Protein AF-K1THN2-F1 (afdb_monomer)

Structure (mmCIF, N/CA/C/O backbone):
data_AF-K1THN2-F1
#
_entry.id   AF-K1THN2-F1
#
loop_
_atom_site.group_PDB
_atom_site.id
_atom_site.type_symbol
_atom_site.label_atom_id
_atom_site.label_alt_id
_atom_site.label_comp_id
_atom_site.label_asym_id
_atom_site.label_entity_id
_atom_site.label_seq_id
_atom_site.pdbx_PDB_ins_code
_atom_site.Cartn_x
_atom_site.Cartn_y
_atom_site.Cartn_z
_atom_site.occupancy
_atom_site.B_iso_or_equiv
_atom_site.auth_seq_id
_atom_site.auth_comp_id
_atom_site.auth_asym_id
_atom_site.auth_atom_id
_atom_site.pdbx_PDB_model_num
ATOM 1 N N . MET A 1 1 ? -11.095 15.233 12.109 1.00 65.75 1 MET A N 1
ATOM 2 C CA . MET A 1 1 ? -10.356 14.025 11.676 1.00 65.75 1 MET A CA 1
ATOM 3 C C . MET A 1 1 ? -9.554 13.539 12.857 1.00 65.75 1 MET A C 1
ATOM 5 O O . MET A 1 1 ? -8.870 14.369 13.448 1.00 65.75 1 MET A O 1
ATOM 9 N N . GLY A 1 2 ? -9.654 12.254 13.194 1.00 80.44 2 GLY A N 1
ATOM 10 C CA . GLY A 1 2 ? -8.746 11.639 14.154 1.00 80.44 2 GLY A CA 1
ATOM 11 C C . GLY A 1 2 ? -7.341 11.499 13.571 1.00 80.44 2 GLY A C 1
ATOM 12 O O . GLY A 1 2 ? -6.938 12.233 12.663 1.00 80.44 2 GLY A O 1
ATOM 13 N N . GLN A 1 3 ? -6.576 10.545 14.087 1.00 91.12 3 GLN A N 1
ATOM 14 C CA . GLN A 1 3 ? -5.215 10.299 13.614 1.00 91.12 3 GLN A CA 1
ATOM 15 C C . GLN A 1 3 ? -5.229 9.460 12.328 1.00 91.12 3 GLN A C 1
ATOM 17 O O . GLN A 1 3 ? -6.149 8.686 12.073 1.00 91.12 3 GLN A O 1
ATOM 22 N N . VAL A 1 4 ? -4.200 9.608 11.497 1.00 94.62 4 VAL A N 1
ATOM 23 C CA . VAL A 1 4 ? -3.994 8.743 10.330 1.00 94.62 4 VAL A CA 1
ATOM 24 C C . VAL A 1 4 ? -2.631 8.093 10.475 1.00 94.62 4 VAL A C 1
ATOM 26 O O . VAL A 1 4 ? -1.604 8.773 10.458 1.00 94.62 4 VAL A O 1
ATOM 29 N N . TYR A 1 5 ? -2.634 6.777 10.635 1.00 97.62 5 TYR A N 1
ATOM 30 C CA . TYR A 1 5 ? -1.438 5.954 10.607 1.00 97.62 5 TYR A CA 1
ATOM 31 C C . TYR A 1 5 ? -1.219 5.418 9.199 1.00 97.62 5 TYR A C 1
ATOM 33 O O . TYR A 1 5 ? -2.165 5.084 8.488 1.00 97.62 5 TYR A O 1
ATOM 41 N N . PHE A 1 6 ? 0.046 5.293 8.823 1.00 97.62 6 PHE A N 1
ATOM 42 C CA . PHE A 1 6 ? 0.457 4.668 7.577 1.00 97.62 6 PHE A CA 1
ATOM 43 C C . PHE A 1 6 ? 1.313 3.462 7.911 1.00 97.62 6 PHE A C 1
ATOM 45 O O . PHE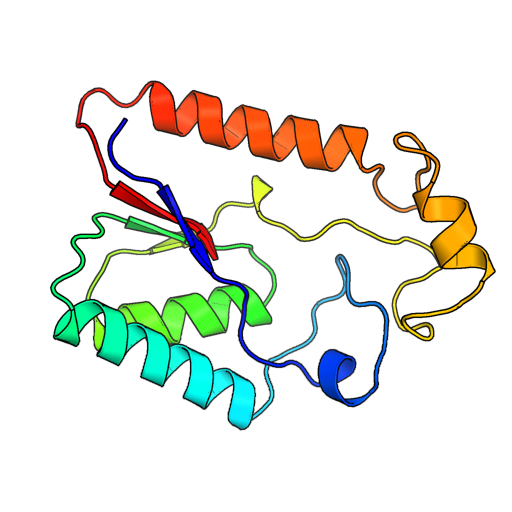 A 1 6 ? 2.208 3.540 8.757 1.00 97.62 6 PHE A O 1
ATOM 52 N N . THR A 1 7 ? 1.073 2.364 7.214 1.00 98.31 7 THR A N 1
ATOM 53 C CA . THR A 1 7 ? 2.008 1.250 7.169 1.00 98.31 7 THR A CA 1
ATOM 54 C C . THR A 1 7 ? 2.244 0.862 5.727 1.00 98.31 7 THR A C 1
ATOM 56 O O . THR A 1 7 ? 1.395 1.049 4.865 1.00 98.31 7 THR A O 1
ATOM 59 N N . ARG A 1 8 ? 3.418 0.302 5.464 1.00 97.81 8 ARG A N 1
ATOM 60 C CA . ARG A 1 8 ? 3.671 -0.364 4.196 1.00 97.81 8 ARG A CA 1
ATOM 61 C C . ARG A 1 8 ? 3.202 -1.812 4.305 1.00 97.81 8 ARG A C 1
ATOM 63 O O . ARG A 1 8 ? 3.265 -2.406 5.383 1.00 97.81 8 ARG A O 1
ATOM 70 N N . HIS A 1 9 ? 2.802 -2.387 3.177 1.00 98.44 9 HIS A N 1
ATOM 71 C CA . HIS A 1 9 ? 2.677 -3.833 3.037 1.00 98.44 9 HIS A CA 1
ATOM 72 C C . HIS A 1 9 ? 3.963 -4.565 3.488 1.00 98.44 9 HIS A C 1
ATOM 74 O O . HIS A 1 9 ? 5.070 -4.021 3.397 1.00 98.44 9 HIS A O 1
ATOM 80 N N . GLY A 1 10 ? 3.831 -5.819 3.927 1.00 98.50 10 GLY A N 1
ATOM 81 C CA . GLY A 1 10 ? 4.977 -6.678 4.245 1.00 98.50 10 GLY A CA 1
ATOM 82 C C . GLY A 1 10 ? 5.884 -6.950 3.034 1.00 98.50 10 GLY A C 1
ATOM 83 O O . GLY A 1 10 ? 5.558 -6.614 1.894 1.00 98.50 10 GLY A O 1
ATOM 84 N N . GLN A 1 11 ? 7.038 -7.578 3.251 1.00 98.62 11 GLN A N 1
ATOM 85 C CA . GLN A 1 11 ? 7.968 -7.921 2.170 1.00 98.62 11 GLN A CA 1
ATOM 86 C C . GLN A 1 11 ? 7.305 -8.761 1.059 1.00 98.62 11 GLN A C 1
ATOM 88 O O . GLN A 1 11 ? 6.629 -9.749 1.336 1.00 98.62 11 GLN A O 1
ATOM 93 N N . THR A 1 12 ? 7.564 -8.410 -0.203 1.00 98.50 12 THR A N 1
ATOM 94 C CA . THR A 1 12 ? 7.153 -9.181 -1.392 1.00 98.50 12 THR A CA 1
ATOM 95 C C . THR A 1 12 ? 8.325 -9.880 -2.076 1.00 98.50 12 THR A C 1
ATOM 97 O O . THR A 1 12 ? 9.486 -9.521 -1.860 1.00 98.50 12 THR A O 1
ATOM 100 N N . PHE A 1 13 ? 8.032 -10.825 -2.974 1.00 98.12 13 PHE A N 1
ATOM 101 C CA . PHE A 1 13 ? 9.053 -11.477 -3.810 1.00 98.12 13 PHE A CA 1
ATOM 102 C C . PHE A 1 13 ? 9.891 -10.463 -4.606 1.00 98.12 13 PHE A C 1
ATOM 104 O O . PHE A 1 13 ? 11.116 -10.519 -4.602 1.00 98.12 13 PHE A O 1
ATOM 111 N N . TRP A 1 14 ? 9.259 -9.438 -5.183 1.00 97.81 14 TRP A N 1
ATOM 112 C CA . TRP A 1 14 ? 9.979 -8.382 -5.906 1.00 97.81 14 TRP A CA 1
ATOM 113 C C . TRP A 1 14 ? 10.765 -7.426 -5.007 1.00 97.81 14 TRP A C 1
ATOM 115 O O . TRP A 1 14 ? 11.678 -6.755 -5.486 1.00 97.81 14 TRP A O 1
ATOM 125 N N . ASN A 1 15 ? 10.467 -7.356 -3.704 1.00 96.75 15 ASN A N 1
ATOM 126 C CA . ASN A 1 15 ? 11.371 -6.685 -2.770 1.00 96.75 15 ASN A CA 1
ATOM 127 C C . ASN A 1 15 ? 12.661 -7.490 -2.587 1.00 96.75 15 ASN A C 1
ATOM 129 O O . ASN A 1 15 ? 13.730 -6.892 -2.602 1.00 96.75 15 ASN A O 1
ATOM 133 N N . VAL A 1 16 ? 12.566 -8.819 -2.473 1.00 97.56 16 VAL A N 1
ATOM 134 C CA . VAL A 1 16 ? 13.738 -9.709 -2.376 1.00 97.56 16 VAL A CA 1
ATOM 135 C C . VAL A 1 16 ? 14.586 -9.641 -3.647 1.00 97.56 16 VAL A C 1
ATOM 137 O O . VAL A 1 16 ? 15.807 -9.559 -3.576 1.00 97.56 16 VAL A O 1
ATOM 140 N N . GLU A 1 17 ? 13.940 -9.600 -4.810 1.00 97.69 17 GLU A N 1
ATOM 141 C CA . GLU A 1 17 ? 14.612 -9.525 -6.114 1.00 97.69 17 GLU A CA 1
ATOM 142 C C . GLU A 1 17 ? 15.114 -8.115 -6.480 1.00 97.69 17 GLU A C 1
ATOM 144 O O . GLU A 1 17 ? 15.662 -7.928 -7.564 1.00 97.69 17 GLU A O 1
ATOM 149 N N . ASN A 1 18 ? 14.929 -7.111 -5.612 1.00 96.94 18 ASN A N 1
ATOM 150 C CA . ASN A 1 18 ? 15.258 -5.706 -5.885 1.00 96.94 18 ASN A CA 1
ATOM 151 C C . ASN A 1 18 ? 14.666 -5.179 -7.202 1.00 96.94 18 ASN A C 1
ATOM 153 O O . ASN A 1 18 ? 15.312 -4.439 -7.948 1.00 96.94 18 ASN A O 1
ATOM 157 N N . LYS A 1 19 ? 13.403 -5.522 -7.463 1.00 97.94 19 LYS A N 1
ATOM 158 C CA . LYS A 1 19 ? 12.643 -5.050 -8.621 1.00 97.94 19 LYS A CA 1
ATOM 159 C C . LYS A 1 19 ? 11.738 -3.872 -8.269 1.00 97.94 19 LYS A C 1
ATOM 161 O O . LYS A 1 19 ? 11.325 -3.676 -7.113 1.00 97.94 19 LYS A O 1
ATOM 166 N N . ILE A 1 20 ? 11.432 -3.075 -9.283 1.00 97.44 20 ILE A N 1
ATOM 167 C CA . ILE A 1 20 ? 10.369 -2.075 -9.245 1.00 97.44 20 ILE A CA 1
ATOM 168 C C . ILE A 1 20 ? 9.036 -2.815 -9.183 1.00 97.44 20 ILE A C 1
ATOM 170 O O . ILE A 1 20 ? 8.778 -3.713 -9.979 1.00 97.44 20 ILE A O 1
ATOM 174 N N . CYS A 1 21 ? 8.213 -2.443 -8.207 1.00 96.75 21 CYS A N 1
ATOM 175 C CA . CYS A 1 21 ? 6.902 -3.028 -7.962 1.00 96.75 21 CYS A CA 1
ATOM 176 C C . CYS A 1 21 ? 5.915 -1.883 -7.776 1.00 96.75 21 CYS A C 1
ATOM 178 O O . CYS A 1 21 ? 5.876 -1.295 -6.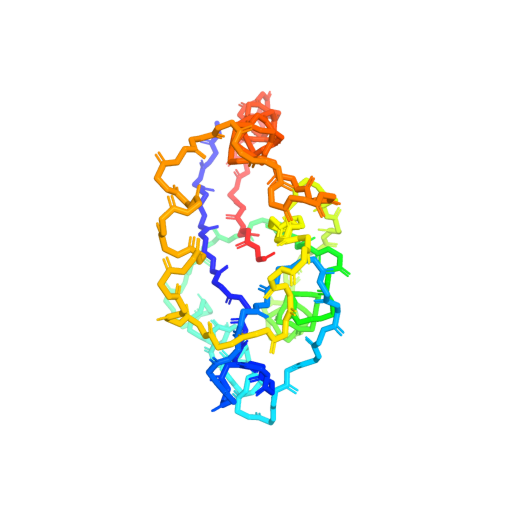694 1.00 96.75 21 CYS A O 1
ATOM 180 N N . GLY A 1 22 ? 5.205 -1.536 -8.847 1.00 97.19 22 GLY A N 1
ATOM 181 C CA . GLY A 1 22 ? 4.176 -0.510 -8.842 1.00 97.19 22 GLY A CA 1
ATOM 182 C C . GLY A 1 22 ? 2.789 -1.134 -8.807 1.00 97.19 22 GLY A C 1
ATOM 183 O O . GLY A 1 22 ? 2.416 -1.810 -7.845 1.00 97.19 22 GLY A O 1
ATOM 184 N N . ALA A 1 23 ? 2.027 -0.967 -9.880 1.00 97.19 23 ALA A N 1
ATOM 185 C CA . ALA A 1 23 ? 0.665 -1.477 -10.001 1.00 97.19 23 ALA A CA 1
ATOM 186 C C . ALA A 1 23 ? 0.591 -2.988 -10.282 1.00 97.19 23 ALA A C 1
ATOM 188 O O . ALA A 1 23 ? -0.511 -3.545 -10.253 1.0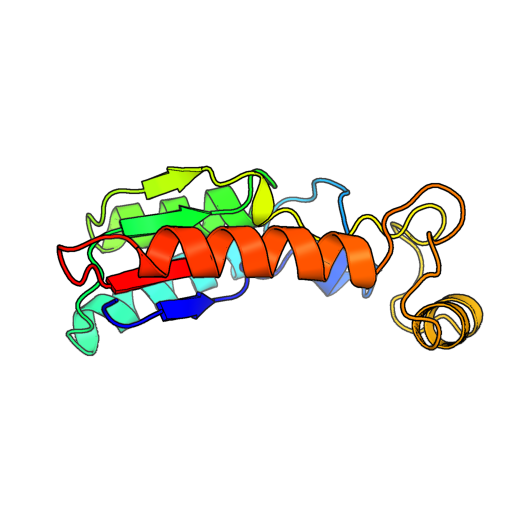0 97.19 23 ALA A O 1
ATOM 189 N N . THR A 1 24 ? 1.727 -3.647 -10.541 1.00 97.31 24 THR A N 1
ATOM 190 C CA . THR A 1 24 ? 1.780 -5.103 -10.709 1.00 97.31 24 THR A CA 1
ATOM 191 C C . THR A 1 24 ? 1.424 -5.810 -9.405 1.00 97.31 24 THR A C 1
ATOM 193 O O . THR A 1 24 ? 1.907 -5.448 -8.325 1.00 97.31 24 THR A O 1
ATOM 196 N N . ASP A 1 25 ? 0.579 -6.834 -9.504 1.00 97.56 25 ASP A N 1
ATOM 197 C CA . ASP A 1 25 ? 0.151 -7.596 -8.342 1.00 97.56 25 ASP A CA 1
ATOM 198 C C . ASP A 1 25 ? 1.130 -8.734 -8.032 1.00 97.56 25 ASP A C 1
ATOM 200 O O . ASP A 1 25 ? 1.287 -9.677 -8.804 1.00 97.56 25 ASP A O 1
ATOM 204 N N . ILE A 1 26 ? 1.820 -8.605 -6.899 1.00 97.50 26 ILE A N 1
ATOM 205 C CA . ILE A 1 26 ? 2.843 -9.535 -6.417 1.00 97.50 26 ILE A CA 1
ATOM 206 C C . ILE A 1 26 ? 2.577 -9.787 -4.941 1.00 97.50 26 ILE A C 1
ATOM 208 O O . ILE A 1 26 ? 2.490 -8.837 -4.159 1.00 97.50 26 ILE A O 1
ATOM 212 N N . GLY A 1 27 ? 2.496 -11.065 -4.576 1.00 97.81 27 GLY A N 1
ATOM 213 C CA . GLY A 1 27 ? 2.215 -11.497 -3.214 1.00 97.81 27 GLY A CA 1
ATOM 214 C C . GLY A 1 27 ? 3.353 -11.240 -2.223 1.00 97.81 27 GLY A C 1
ATOM 215 O O . GLY A 1 27 ? 4.499 -10.936 -2.585 1.00 97.81 27 GLY A O 1
ATOM 216 N N . LEU A 1 28 ? 3.012 -11.387 -0.944 1.00 98.69 28 LEU A N 1
ATOM 217 C CA . LEU A 1 28 ? 3.964 -11.358 0.161 1.00 98.69 28 LEU A CA 1
ATOM 218 C C . LEU A 1 28 ? 4.848 -12.611 0.167 1.00 98.69 28 LEU A C 1
ATOM 220 O O . LEU A 1 28 ? 4.455 -13.679 -0.298 1.00 98.69 28 LEU A O 1
ATOM 224 N N . THR A 1 29 ? 6.041 -12.485 0.740 1.00 98.75 29 THR A N 1
ATOM 225 C CA . THR A 1 29 ? 6.829 -13.642 1.174 1.00 98.75 29 THR A CA 1
ATOM 226 C C . THR A 1 29 ? 6.294 -14.169 2.508 1.00 98.75 29 THR A C 1
ATOM 228 O O . THR A 1 29 ? 5.518 -13.500 3.194 1.00 98.75 29 THR A O 1
ATOM 231 N N . GLU A 1 30 ? 6.769 -15.337 2.949 1.00 98.56 30 GLU A N 1
ATOM 232 C CA . GLU A 1 30 ? 6.500 -15.817 4.314 1.00 98.56 30 GLU A CA 1
ATOM 233 C C . GLU A 1 30 ? 6.928 -14.796 5.379 1.00 98.56 30 GLU A C 1
ATOM 235 O O . GLU A 1 30 ? 6.234 -14.606 6.378 1.00 98.56 30 GLU A O 1
ATOM 240 N N . LEU A 1 31 ? 8.052 -14.103 5.153 1.00 98.75 31 LEU A N 1
ATOM 241 C CA . LEU A 1 31 ? 8.495 -13.018 6.025 1.00 98.75 31 LEU A CA 1
ATOM 242 C C . LEU A 1 31 ? 7.509 -11.845 5.992 1.00 98.75 31 LEU A C 1
ATOM 244 O O . LEU A 1 31 ? 7.188 -11.303 7.044 1.00 98.75 31 LEU A O 1
ATOM 248 N N . GLY A 1 32 ? 6.995 -11.477 4.816 1.00 98.81 32 GLY A N 1
ATOM 249 C CA . GLY A 1 32 ? 5.993 -10.420 4.682 1.00 98.81 32 GLY A CA 1
ATOM 250 C C . GLY A 1 32 ? 4.701 -10.710 5.444 1.00 98.81 32 GLY A C 1
ATOM 251 O O . GLY A 1 32 ? 4.162 -9.814 6.092 1.00 98.81 32 GLY A O 1
ATOM 252 N N . HIS A 1 33 ? 4.235 -11.961 5.437 1.00 98.75 33 HIS A N 1
ATOM 253 C CA . HIS A 1 33 ? 3.085 -12.364 6.248 1.00 98.75 33 HIS A CA 1
ATOM 254 C C . HIS A 1 33 ? 3.371 -12.249 7.754 1.00 98.75 33 HIS A C 1
ATOM 256 O O . HIS A 1 33 ? 2.569 -11.658 8.474 1.00 98.75 33 HIS A O 1
ATOM 262 N N . LYS A 1 34 ? 4.537 -12.716 8.223 1.00 98.75 34 LYS A N 1
ATOM 263 C CA . LYS A 1 34 ? 4.939 -12.589 9.638 1.00 98.75 34 LYS A CA 1
ATOM 264 C C . LYS A 1 34 ? 5.047 -11.130 10.084 1.00 98.75 34 LYS A C 1
ATOM 266 O O . LYS A 1 34 ? 4.549 -10.783 11.147 1.00 98.75 34 LYS A O 1
ATOM 271 N N . GLN A 1 35 ? 5.616 -10.261 9.248 1.00 98.81 35 GLN A N 1
ATOM 272 C CA . GLN A 1 35 ? 5.701 -8.820 9.518 1.00 98.81 35 GLN A CA 1
ATOM 273 C C . GLN A 1 35 ? 4.318 -8.187 9.729 1.00 98.81 35 GLN A C 1
ATOM 275 O O . GLN A 1 35 ? 4.150 -7.336 10.602 1.00 98.81 35 GLN A O 1
ATOM 280 N N . ALA A 1 36 ? 3.320 -8.602 8.946 1.00 98.75 36 ALA A N 1
ATOM 281 C CA . ALA A 1 36 ? 1.955 -8.107 9.087 1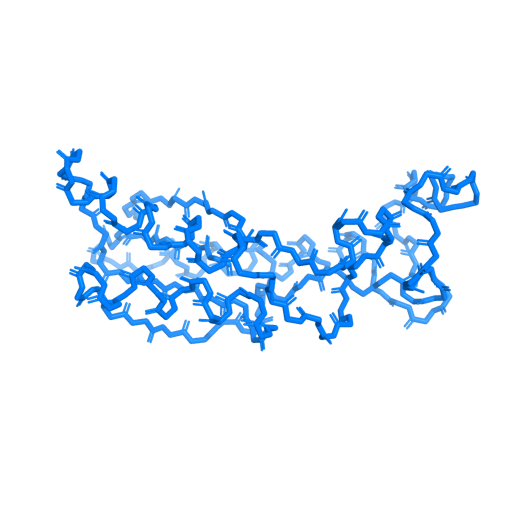.00 98.75 36 ALA A CA 1
ATOM 282 C C . ALA A 1 36 ? 1.299 -8.570 10.401 1.00 98.75 36 ALA A C 1
ATOM 284 O O . ALA A 1 36 ? 0.641 -7.779 11.079 1.00 98.75 36 ALA A O 1
ATOM 285 N N . GLU A 1 37 ? 1.512 -9.830 10.791 1.00 98.75 37 GLU A N 1
ATOM 286 C CA . GLU A 1 37 ? 1.044 -10.365 12.077 1.00 98.75 37 GLU A CA 1
ATOM 287 C C . GLU A 1 37 ? 1.708 -9.648 13.266 1.00 98.75 37 GLU A C 1
ATOM 289 O O . GLU A 1 37 ? 1.022 -9.217 14.196 1.00 98.75 37 GLU A O 1
ATOM 294 N N . GLU A 1 38 ? 3.030 -9.452 13.215 1.00 98.75 38 GLU A N 1
ATOM 295 C CA . GLU A 1 38 ? 3.807 -8.726 14.229 1.00 98.75 38 GLU A CA 1
ATOM 296 C C . GLU A 1 38 ? 3.334 -7.276 14.390 1.00 98.75 38 GLU A C 1
ATOM 298 O O . GLU A 1 38 ? 3.232 -6.773 15.512 1.00 98.75 38 GLU A O 1
ATOM 303 N N . LEU A 1 39 ? 2.988 -6.603 13.287 1.00 98.75 39 LEU A N 1
ATOM 304 C CA . LEU A 1 39 ? 2.420 -5.258 13.338 1.00 98.75 39 LEU A CA 1
ATOM 305 C C . LEU A 1 39 ? 1.063 -5.247 14.055 1.00 98.75 39 LEU A C 1
ATOM 307 O O . LEU A 1 39 ? 0.839 -4.394 14.914 1.00 98.75 39 LEU A O 1
ATOM 311 N N . GLY A 1 40 ? 0.185 -6.212 13.765 1.00 98.62 40 GLY A N 1
ATOM 312 C CA . GLY A 1 40 ? -1.081 -6.368 14.486 1.00 98.62 40 GLY A CA 1
ATOM 313 C C . GLY A 1 40 ? -0.877 -6.563 15.993 1.00 98.62 40 GLY A C 1
ATOM 314 O O . GLY A 1 40 ? -1.535 -5.912 16.805 1.00 98.62 40 GLY A O 1
ATOM 315 N N . GLN A 1 41 ? 0.093 -7.396 16.382 1.00 98.69 41 GLN A N 1
ATOM 316 C CA . GLN A 1 41 ? 0.440 -7.612 17.792 1.00 98.69 41 GLN A CA 1
ATOM 317 C C . GLN A 1 41 ? 0.983 -6.338 18.447 1.00 98.69 41 GLN A C 1
ATOM 319 O O . GLN A 1 41 ? 0.626 -6.021 19.584 1.00 98.69 41 GLN A O 1
ATOM 324 N N . LYS A 1 42 ? 1.826 -5.587 17.730 1.00 98.56 42 LYS A N 1
ATOM 325 C CA . LYS A 1 42 ? 2.387 -4.321 18.206 1.00 98.56 42 LYS A CA 1
ATOM 326 C C . LYS A 1 42 ? 1.299 -3.275 18.446 1.00 98.56 42 LYS A C 1
ATOM 328 O O . LYS A 1 42 ? 1.311 -2.650 19.503 1.00 98.56 42 LYS A O 1
ATOM 333 N N . ILE A 1 43 ? 0.339 -3.141 17.526 1.00 98.44 43 ILE A N 1
ATOM 334 C CA . ILE A 1 43 ? -0.817 -2.237 17.662 1.00 98.44 43 ILE A CA 1
ATOM 335 C C . ILE A 1 43 ? -1.561 -2.503 18.977 1.00 98.44 43 ILE A C 1
ATOM 337 O O . ILE A 1 43 ? -1.813 -1.569 19.740 1.00 98.44 43 ILE A O 1
ATOM 341 N N . LEU A 1 44 ? -1.851 -3.773 19.286 1.00 98.12 44 LEU A N 1
ATOM 342 C CA . LEU A 1 44 ? -2.512 -4.147 20.540 1.00 98.12 44 LEU A CA 1
ATOM 343 C C . LEU A 1 44 ? -1.642 -3.870 21.766 1.00 98.12 44 LEU A C 1
ATOM 345 O O . LEU A 1 44 ? -2.121 -3.302 22.747 1.00 98.12 44 LEU A O 1
ATOM 349 N N . LYS A 1 45 ? -0.365 -4.263 21.712 1.00 98.44 45 LYS A N 1
ATOM 350 C CA . LYS A 1 45 ? 0.582 -4.115 22.823 1.00 98.44 45 LYS A CA 1
ATOM 351 C C . LYS A 1 45 ? 0.787 -2.652 23.216 1.00 98.44 45 LYS A C 1
ATOM 353 O O . LYS A 1 45 ? 0.893 -2.352 24.401 1.00 98.44 45 LYS A O 1
ATOM 358 N N . GLU A 1 46 ? 0.857 -1.760 22.235 1.00 97.94 46 GLU A N 1
ATOM 359 C CA . GLU A 1 46 ? 1.029 -0.320 22.449 1.00 97.94 46 GLU A CA 1
ATOM 360 C C . GLU A 1 46 ? -0.298 0.398 22.741 1.00 97.94 46 GLU A C 1
ATOM 362 O O . GLU A 1 46 ? -0.303 1.586 23.052 1.00 97.94 46 GLU A O 1
ATOM 367 N N . GLY A 1 47 ? -1.430 -0.313 22.681 1.00 96.88 47 GLY A N 1
ATOM 368 C CA . GLY A 1 47 ? -2.747 0.250 22.961 1.00 96.88 47 GLY A CA 1
ATOM 369 C C . GLY A 1 47 ? -3.212 1.273 21.923 1.00 96.88 47 GLY A C 1
ATOM 370 O O . GLY A 1 47 ? -4.072 2.099 22.241 1.00 96.88 47 GLY A O 1
ATOM 371 N N . ILE A 1 48 ? -2.669 1.222 20.701 1.00 96.38 48 ILE A N 1
ATOM 372 C CA . ILE A 1 48 ? -3.017 2.142 19.614 1.00 96.38 48 ILE A CA 1
ATOM 373 C C . ILE A 1 48 ? -4.484 1.918 19.235 1.00 96.38 48 ILE A C 1
ATOM 375 O O . ILE A 1 48 ? -4.907 0.797 18.949 1.00 96.38 48 ILE A O 1
ATOM 379 N N . LYS A 1 49 ? -5.274 2.993 19.248 1.00 95.25 49 LYS A N 1
ATOM 380 C CA . LYS A 1 49 ? -6.700 2.960 18.909 1.00 95.25 49 LYS A CA 1
ATOM 381 C C . LYS A 1 49 ? -6.878 3.312 17.440 1.00 95.25 49 LYS A C 1
ATOM 383 O O . LYS A 1 49 ? -6.592 4.434 17.044 1.00 95.25 49 LYS A O 1
ATOM 388 N N . ILE A 1 50 ? -7.317 2.337 16.650 1.00 97.12 50 ILE A N 1
ATOM 389 C CA . ILE A 1 50 ? -7.638 2.485 15.229 1.00 97.12 50 ILE A CA 1
ATOM 390 C C . ILE A 1 50 ? -9.075 2.010 15.044 1.00 97.12 50 ILE A C 1
ATOM 392 O O . ILE A 1 50 ? -9.427 0.923 15.504 1.00 97.12 50 ILE A O 1
ATOM 396 N N . ASP A 1 51 ? -9.879 2.822 14.368 1.00 97.06 51 ASP A N 1
ATOM 397 C CA . ASP A 1 51 ? -11.296 2.552 14.137 1.00 97.06 51 ASP A CA 1
ATOM 398 C C . ASP A 1 51 ? -11.525 1.765 12.844 1.00 97.06 51 ASP A C 1
ATOM 400 O O . ASP A 1 51 ? -12.433 0.941 12.782 1.00 97.06 51 ASP A O 1
ATOM 404 N N . GLU A 1 52 ? -10.712 2.000 11.808 1.00 97.44 52 GLU A N 1
ATOM 405 C CA . GLU A 1 52 ? -10.862 1.358 10.497 1.00 97.44 52 GLU A CA 1
ATOM 406 C C . GLU A 1 52 ? -9.508 1.212 9.783 1.00 97.44 52 GLU A C 1
ATOM 408 O O . GLU A 1 52 ? -8.676 2.125 9.787 1.00 97.44 52 GLU A O 1
ATOM 413 N N . ILE A 1 53 ? -9.297 0.060 9.143 1.00 98.75 53 ILE A N 1
ATOM 414 C CA . ILE A 1 53 ? -8.166 -0.183 8.240 1.00 98.75 53 ILE A CA 1
ATOM 415 C C . ILE A 1 53 ? -8.637 0.028 6.803 1.00 98.75 53 ILE A C 1
ATOM 417 O O . ILE A 1 53 ? -9.554 -0.644 6.333 1.00 98.75 53 ILE A O 1
ATOM 421 N N . LEU A 1 54 ? -7.973 0.924 6.087 1.00 98.62 54 LEU A N 1
ATOM 422 C CA . LEU A 1 54 ? -8.168 1.134 4.659 1.00 98.62 54 LEU A CA 1
ATOM 423 C C . LEU A 1 54 ? -6.973 0.550 3.919 1.00 98.62 54 LEU A C 1
ATOM 425 O O . LEU A 1 54 ? -5.836 0.860 4.264 1.00 98.62 54 LEU A O 1
ATOM 429 N N . TYR A 1 55 ? -7.221 -0.298 2.926 1.00 98.88 55 TYR A N 1
ATOM 430 C CA . TYR A 1 55 ? -6.146 -1.014 2.241 1.00 98.88 55 TYR A CA 1
ATOM 431 C C . TYR A 1 55 ? -6.235 -0.915 0.723 1.00 98.88 55 TYR A C 1
ATOM 433 O O . TYR A 1 55 ? -7.319 -0.915 0.139 1.00 98.88 55 TYR A O 1
ATOM 441 N N . SER A 1 56 ? -5.071 -0.856 0.086 1.00 98.69 56 SER A N 1
ATOM 442 C CA . SER A 1 56 ? -4.928 -0.969 -1.364 1.00 98.69 56 SER A CA 1
ATOM 443 C C . SER A 1 56 ? -5.437 -2.320 -1.894 1.00 98.69 56 SER A C 1
ATOM 445 O O . SER A 1 56 ? -5.174 -3.349 -1.271 1.00 98.69 56 SER A O 1
ATOM 447 N N . PRO A 1 57 ? -6.076 -2.366 -3.080 1.00 98.31 57 PRO A N 1
ATOM 448 C CA . PRO A 1 57 ? -6.576 -3.611 -3.682 1.00 98.31 57 PRO A CA 1
ATOM 449 C C . PRO A 1 57 ? -5.471 -4.586 -4.122 1.00 98.31 57 PRO A C 1
ATOM 451 O O . PRO A 1 57 ? -5.764 -5.691 -4.570 1.00 98.31 57 PRO A O 1
ATOM 454 N N . LEU A 1 58 ? -4.194 -4.191 -4.064 1.00 98.56 58 LEU A N 1
ATOM 455 C CA . LEU A 1 58 ? -3.081 -5.075 -4.416 1.00 98.56 58 LEU A CA 1
ATOM 456 C C . LEU A 1 58 ? -2.915 -6.153 -3.341 1.00 98.56 58 LEU A C 1
ATOM 458 O O . LEU A 1 58 ? -2.888 -5.834 -2.150 1.00 98.56 58 LEU A O 1
ATOM 462 N N . SER A 1 59 ? -2.739 -7.411 -3.756 1.00 98.31 59 SER A N 1
ATOM 463 C CA . SER A 1 59 ? -2.741 -8.590 -2.875 1.00 98.31 59 SER A CA 1
ATOM 464 C C . SER A 1 59 ? -1.826 -8.425 -1.663 1.00 98.31 59 SER A C 1
ATOM 466 O O . SER A 1 59 ? -2.230 -8.699 -0.540 1.00 98.31 59 SER A O 1
ATOM 468 N N . ARG A 1 60 ? -0.626 -7.867 -1.853 1.00 98.69 60 ARG A N 1
ATOM 469 C CA . ARG A 1 60 ? 0.324 -7.576 -0.769 1.00 98.69 60 ARG A CA 1
ATOM 470 C C . ARG A 1 60 ? -0.225 -6.674 0.338 1.00 98.69 60 ARG A C 1
ATOM 472 O O . ARG A 1 60 ? 0.055 -6.917 1.511 1.00 98.69 60 ARG A O 1
ATOM 479 N N . ALA A 1 61 ? -0.974 -5.634 -0.014 1.00 98.75 61 ALA A N 1
ATOM 480 C CA . ALA A 1 61 ? -1.564 -4.714 0.952 1.00 98.75 61 ALA A CA 1
ATOM 481 C C . ALA A 1 61 ? -2.818 -5.330 1.578 1.00 98.75 61 ALA A C 1
ATOM 483 O O . ALA A 1 61 ? -2.951 -5.317 2.800 1.00 98.75 61 ALA A O 1
ATOM 484 N N . ALA A 1 62 ? -3.664 -5.971 0.767 1.00 98.69 62 ALA A N 1
ATOM 485 C CA . ALA A 1 62 ? -4.840 -6.696 1.237 1.00 98.69 62 ALA A CA 1
ATOM 486 C C . ALA A 1 62 ? -4.480 -7.815 2.235 1.00 98.69 62 ALA A C 1
ATOM 488 O O . ALA A 1 62 ? -5.087 -7.913 3.300 1.00 98.69 62 ALA A O 1
ATOM 489 N N . ASP A 1 63 ? -3.452 -8.618 1.953 1.00 98.75 63 ASP A N 1
ATOM 490 C CA . ASP A 1 63 ? -2.973 -9.672 2.853 1.00 98.75 63 ASP A CA 1
ATOM 491 C C . ASP A 1 63 ? -2.333 -9.100 4.120 1.00 98.75 63 ASP A C 1
ATOM 493 O O . ASP A 1 63 ? -2.532 -9.643 5.209 1.00 98.75 63 ASP A O 1
ATOM 497 N N . THR A 1 64 ? -1.603 -7.985 4.001 1.00 98.88 64 THR A N 1
ATOM 498 C CA . THR A 1 64 ? -1.058 -7.277 5.168 1.00 98.88 64 THR A CA 1
ATOM 499 C C . THR A 1 64 ? -2.193 -6.806 6.077 1.00 98.88 64 THR A C 1
ATOM 501 O O . THR A 1 64 ? -2.209 -7.128 7.265 1.00 98.88 64 THR A O 1
ATOM 504 N N . ALA A 1 65 ? -3.185 -6.109 5.516 1.00 98.81 65 ALA A N 1
ATOM 505 C CA . ALA A 1 65 ? -4.357 -5.641 6.244 1.00 98.81 65 ALA A CA 1
ATOM 506 C C . ALA A 1 65 ? -5.120 -6.806 6.879 1.00 98.81 65 ALA A C 1
ATOM 508 O O . ALA A 1 65 ? -5.442 -6.751 8.062 1.00 98.81 65 ALA A O 1
ATOM 509 N N . LYS A 1 66 ? -5.327 -7.902 6.140 1.00 98.81 66 LYS A N 1
ATOM 510 C CA . LYS A 1 66 ? -6.016 -9.104 6.624 1.00 98.81 66 LYS A CA 1
ATOM 511 C C . LYS A 1 66 ? -5.333 -9.724 7.837 1.00 98.81 66 LYS A C 1
ATOM 513 O O . LYS A 1 66 ? -6.024 -10.143 8.763 1.00 98.81 66 LYS A O 1
ATOM 518 N N . HIS A 1 67 ? -4.006 -9.804 7.846 1.00 98.81 67 HIS A N 1
ATOM 519 C CA . HIS A 1 67 ? -3.260 -10.310 9.000 1.00 98.81 67 HIS A CA 1
ATOM 520 C C . HIS A 1 67 ? -3.364 -9.378 10.202 1.00 98.81 67 HIS A C 1
ATOM 522 O O . HIS A 1 67 ? -3.661 -9.846 11.301 1.00 98.81 67 HIS A O 1
ATOM 528 N N . ILE A 1 68 ? -3.239 -8.065 9.988 1.00 98.81 68 ILE A N 1
ATOM 529 C CA . ILE A 1 68 ? -3.443 -7.067 11.046 1.00 98.81 68 ILE A CA 1
ATOM 530 C C . ILE A 1 68 ? -4.860 -7.190 11.620 1.00 98.81 68 ILE A C 1
ATOM 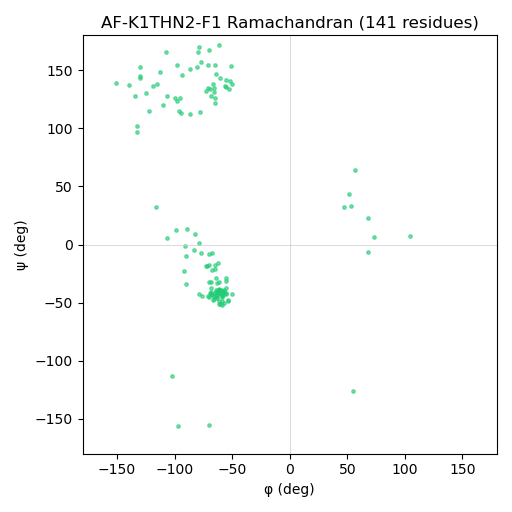532 O O . ILE A 1 68 ? -5.010 -7.357 12.827 1.00 98.81 68 ILE A O 1
ATOM 536 N N . GLY A 1 69 ? -5.892 -7.172 10.774 1.00 98.50 69 GLY A N 1
ATOM 537 C CA . GLY A 1 69 ? -7.296 -7.249 11.179 1.00 98.50 69 GLY A CA 1
ATOM 538 C C . GLY A 1 69 ? -7.665 -8.563 11.867 1.00 98.50 69 GLY A C 1
ATOM 539 O O . GLY A 1 69 ? -8.462 -8.555 12.799 1.00 98.50 69 GLY A O 1
ATOM 540 N N . LYS A 1 70 ? -7.050 -9.692 11.489 1.00 98.50 70 LYS A N 1
ATOM 541 C CA . LYS A 1 70 ? -7.210 -10.964 12.218 1.00 98.50 70 LYS A CA 1
ATOM 542 C C . LYS A 1 70 ? -6.695 -10.884 13.653 1.00 98.50 70 LYS A C 1
ATOM 544 O O . LYS A 1 70 ? -7.304 -11.475 14.537 1.00 98.50 70 LYS A O 1
ATOM 549 N N . VAL A 1 71 ? -5.573 -10.197 13.873 1.00 98.38 71 VAL A N 1
ATOM 550 C CA . VAL A 1 71 ? -4.978 -10.050 15.208 1.00 98.38 71 VAL A CA 1
ATOM 551 C C . VAL A 1 71 ? -5.751 -9.028 16.03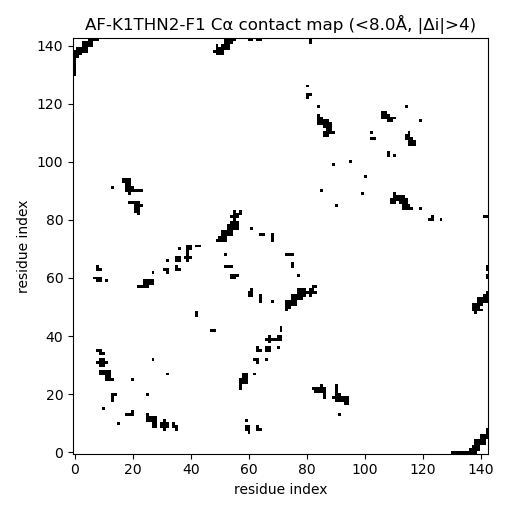8 1.00 98.38 71 VAL A C 1
ATOM 553 O O . VAL A 1 71 ? -6.017 -9.266 17.211 1.00 98.38 71 VAL A O 1
ATOM 556 N N . THR A 1 72 ? -6.106 -7.890 15.442 1.00 98.50 72 THR A N 1
ATOM 557 C CA . THR A 1 72 ? -6.654 -6.732 16.160 1.00 98.50 72 THR A CA 1
ATOM 558 C C . THR A 1 72 ? -8.179 -6.713 16.244 1.00 98.50 72 THR A C 1
ATOM 560 O O . THR A 1 72 ? -8.726 -6.050 17.122 1.00 98.50 72 THR A O 1
ATOM 563 N N . GLY A 1 73 ? -8.873 -7.398 15.331 1.00 98.44 73 GLY A N 1
ATOM 564 C CA . GLY A 1 73 ? -10.328 -7.332 15.173 1.00 98.44 73 GLY A CA 1
ATOM 565 C C . GLY A 1 73 ? -10.846 -6.032 14.543 1.00 98.44 73 GLY A C 1
ATOM 566 O O . GLY A 1 73 ? -12.058 -5.830 14.502 1.00 98.44 73 GLY A O 1
ATOM 567 N N . ILE A 1 74 ? -9.965 -5.143 14.068 1.00 98.50 74 ILE A N 1
ATOM 568 C CA . ILE A 1 74 ? -10.356 -3.849 13.488 1.00 98.50 74 ILE A CA 1
ATOM 569 C C . ILE A 1 74 ? -11.072 -4.079 12.141 1.00 98.50 74 ILE A C 1
ATOM 571 O O . ILE A 1 74 ? -10.570 -4.854 11.318 1.00 98.50 74 ILE A O 1
ATOM 575 N N . PRO A 1 75 ? -12.218 -3.419 11.875 1.00 98.19 75 PRO A N 1
ATOM 576 C CA . PRO A 1 75 ? -12.898 -3.524 10.589 1.00 98.19 75 PRO A CA 1
ATOM 577 C C . PRO A 1 75 ? -12.035 -2.964 9.454 1.00 98.19 75 PRO A C 1
ATOM 579 O O . PRO A 1 75 ? -11.275 -2.010 9.627 1.00 98.19 75 PRO A O 1
ATOM 582 N N . MET A 1 76 ? -12.163 -3.565 8.272 1.00 98.44 76 MET A N 1
ATOM 583 C CA . MET A 1 76 ? -11.304 -3.269 7.127 1.00 98.44 76 MET A CA 1
ATOM 584 C C . MET A 1 76 ? -12.137 -3.006 5.879 1.00 98.44 76 MET A C 1
ATOM 586 O O . MET A 1 76 ? -13.122 -3.708 5.636 1.00 98.44 76 MET A O 1
ATOM 590 N N . ARG A 1 77 ? -11.700 -2.062 5.047 1.00 98.25 77 ARG A N 1
ATOM 591 C CA . ARG A 1 77 ? -12.337 -1.737 3.770 1.00 98.25 77 ARG A CA 1
ATOM 592 C C . ARG A 1 77 ? -11.289 -1.476 2.693 1.00 98.25 77 ARG A C 1
ATOM 594 O O . ARG A 1 77 ? -10.296 -0.794 2.928 1.00 98.25 77 ARG A O 1
ATOM 601 N N . GLU A 1 78 ? -11.532 -2.014 1.504 1.00 98.75 78 GLU A N 1
ATOM 602 C CA . GLU A 1 78 ? -10.704 -1.726 0.335 1.00 98.75 78 GLU A CA 1
ATOM 603 C C . GLU A 1 78 ? -10.864 -0.255 -0.080 1.00 98.75 78 GLU A C 1
ATOM 605 O O . GLU A 1 78 ? -11.972 0.289 -0.100 1.00 98.75 78 GLU A O 1
ATOM 610 N N . GLU A 1 79 ? -9.756 0.389 -0.434 1.00 98.56 79 GLU A N 1
ATOM 611 C CA . GLU A 1 79 ? -9.719 1.753 -0.943 1.00 98.56 79 GLU A CA 1
ATOM 612 C C . GLU A 1 79 ? -8.843 1.810 -2.200 1.00 98.56 79 GLU A C 1
ATOM 614 O O . GLU A 1 79 ? -7.613 1.833 -2.145 1.00 98.56 79 GLU A O 1
ATOM 619 N N . ILE A 1 80 ? -9.499 1.856 -3.362 1.00 98.19 80 ILE A N 1
ATOM 620 C CA . ILE A 1 80 ? -8.859 1.864 -4.686 1.00 98.19 80 ILE A CA 1
ATOM 621 C C . ILE A 1 80 ? -7.839 3.000 -4.841 1.00 98.19 80 ILE A C 1
ATOM 623 O O . ILE A 1 80 ? -6.824 2.835 -5.520 1.00 98.19 80 ILE A O 1
ATOM 627 N N . ARG A 1 81 ? -8.061 4.139 -4.168 1.00 98.44 81 ARG A N 1
ATOM 628 C CA . ARG A 1 81 ? -7.151 5.292 -4.200 1.00 98.44 81 ARG A CA 1
ATOM 629 C C . ARG A 1 81 ? -5.830 5.044 -3.477 1.00 98.44 81 ARG A C 1
ATOM 631 O O . ARG A 1 81 ? -4.950 5.882 -3.620 1.00 98.44 81 ARG A O 1
ATOM 638 N N . LEU A 1 82 ? -5.663 3.933 -2.755 1.00 98.50 82 LEU A N 1
ATOM 639 C CA . LEU A 1 82 ? -4.394 3.513 -2.142 1.00 98.50 82 LEU A CA 1
ATOM 640 C C . LEU A 1 82 ? -3.539 2.617 -3.045 1.00 98.50 82 LEU A C 1
ATOM 642 O O . LEU A 1 82 ? -2.439 2.236 -2.649 1.00 98.50 82 LEU A O 1
ATOM 646 N N . LYS A 1 83 ? -4.001 2.273 -4.255 1.00 98.12 83 LYS A N 1
ATOM 647 C CA . LYS A 1 83 ? -3.200 1.486 -5.204 1.00 98.12 83 LYS A CA 1
ATOM 648 C C . LYS A 1 83 ? -1.812 2.118 -5.393 1.00 98.12 83 LYS A C 1
ATOM 650 O O . LYS A 1 83 ? -1.688 3.337 -5.421 1.00 98.12 83 LYS A O 1
ATOM 655 N N . GLU A 1 84 ? -0.758 1.319 -5.494 1.00 97.94 84 GLU A N 1
ATOM 656 C CA . GLU A 1 84 ? 0.583 1.860 -5.760 1.00 97.94 84 GLU A CA 1
ATOM 657 C C . GLU A 1 84 ? 0.633 2.516 -7.149 1.00 97.94 84 GLU A C 1
ATOM 659 O O . GLU A 1 84 ? -0.156 2.162 -8.032 1.00 97.94 84 GLU A O 1
ATOM 664 N N . GLN A 1 85 ? 1.549 3.468 -7.331 1.00 98.00 85 GLN A N 1
ATOM 665 C CA . GLN A 1 85 ? 1.800 4.095 -8.624 1.00 98.00 85 GLN A CA 1
ATOM 666 C C . GLN A 1 85 ? 2.073 3.049 -9.711 1.00 98.00 85 GLN A C 1
ATOM 668 O O . GLN A 1 85 ? 2.860 2.123 -9.515 1.00 98.00 85 GLN A O 1
ATOM 673 N N . ASN A 1 86 ? 1.448 3.202 -10.878 1.00 98.19 86 ASN A N 1
ATOM 674 C CA . ASN A 1 86 ? 1.777 2.384 -12.043 1.00 98.19 86 ASN A CA 1
ATOM 675 C C . ASN A 1 86 ? 3.068 2.900 -12.693 1.00 98.19 86 ASN A C 1
ATOM 677 O O . ASN A 1 86 ? 3.075 3.995 -13.252 1.00 98.19 86 ASN A O 1
ATOM 681 N N . PHE A 1 87 ? 4.146 2.114 -12.669 1.00 98.19 87 PHE A N 1
ATOM 682 C CA . PHE A 1 87 ? 5.432 2.525 -13.244 1.00 98.19 87 PHE A CA 1
ATOM 683 C C . PHE A 1 87 ? 5.598 2.156 -14.726 1.00 98.19 87 PHE A C 1
ATOM 685 O O . PHE A 1 87 ? 6.710 2.236 -15.253 1.00 98.19 87 PHE A O 1
ATOM 692 N N . GLY A 1 88 ? 4.517 1.765 -15.410 1.00 97.44 88 GLY A N 1
ATOM 693 C CA . GLY A 1 88 ? 4.501 1.546 -16.855 1.00 97.44 88 GLY A CA 1
ATOM 694 C C . GLY A 1 88 ? 5.577 0.557 -17.297 1.00 97.44 88 GLY A C 1
ATOM 695 O O . GLY A 1 88 ? 5.689 -0.540 -16.746 1.00 97.44 88 GLY A O 1
ATOM 696 N N . LYS A 1 89 ? 6.417 0.957 -18.257 1.00 97.44 89 LYS A N 1
ATOM 697 C CA . LYS A 1 89 ? 7.476 0.087 -18.797 1.00 97.44 89 LYS A CA 1
ATOM 698 C C . LYS A 1 89 ? 8.532 -0.353 -17.771 1.00 97.44 89 LYS A C 1
ATOM 700 O O . LYS A 1 89 ? 9.298 -1.268 -18.057 1.00 97.44 89 LYS A O 1
ATOM 705 N N . TYR A 1 90 ? 8.614 0.302 -16.608 1.00 97.88 90 TYR A N 1
ATOM 706 C CA . TYR A 1 90 ? 9.637 0.019 -15.596 1.00 97.88 90 TYR A CA 1
ATOM 707 C C . TYR A 1 90 ? 9.225 -1.050 -14.579 1.00 97.88 90 TYR A C 1
ATOM 709 O O . TYR A 1 90 ? 10.075 -1.507 -13.810 1.00 97.88 90 TYR A O 1
ATOM 717 N N . GLU A 1 91 ? 7.961 -1.479 -14.563 1.00 97.69 91 GLU A N 1
ATOM 718 C CA . GLU A 1 91 ? 7.516 -2.620 -13.754 1.00 97.69 91 GLU A CA 1
ATOM 719 C C . GLU A 1 91 ? 8.437 -3.833 -13.978 1.00 97.69 91 GLU A C 1
ATOM 721 O O . GLU A 1 91 ? 8.837 -4.123 -15.105 1.00 97.69 91 GLU A O 1
ATOM 726 N N . SER A 1 92 ? 8.792 -4.552 -12.907 1.00 97.19 92 SER A N 1
ATOM 727 C CA . SER A 1 92 ? 9.708 -5.7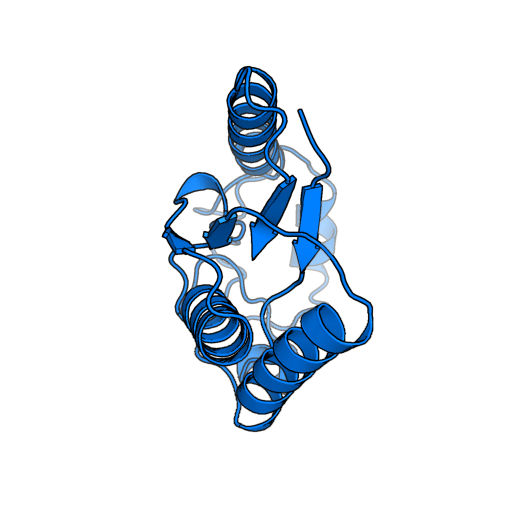11 -12.899 1.00 97.19 92 SER A CA 1
ATOM 728 C C . SER A 1 92 ? 11.191 -5.447 -13.209 1.00 97.19 92 SER A C 1
ATOM 730 O O . SER A 1 92 ? 12.007 -6.361 -13.052 1.00 97.19 92 SER A O 1
ATOM 732 N N . THR A 1 93 ? 11.575 -4.229 -13.600 1.00 97.62 93 THR A N 1
ATOM 733 C CA . THR A 1 93 ? 12.982 -3.886 -13.877 1.00 97.62 93 THR A CA 1
ATOM 734 C C . THR A 1 93 ? 13.766 -3.623 -12.575 1.00 97.62 93 THR A C 1
ATOM 736 O O . THR A 1 93 ? 13.153 -3.499 -11.507 1.00 97.62 93 THR A O 1
ATOM 739 N N . PRO A 1 94 ? 15.116 -3.578 -12.596 1.00 97.75 94 PRO A N 1
ATOM 740 C CA . PRO A 1 94 ? 15.913 -3.307 -11.398 1.00 97.75 94 PRO A CA 1
ATOM 741 C C . PRO A 1 94 ? 15.543 -1.981 -10.724 1.00 97.75 94 PRO A C 1
ATOM 743 O O . PRO A 1 94 ? 15.415 -0.948 -11.376 1.00 97.75 94 PRO A O 1
ATOM 746 N N . ARG A 1 95 ? 15.442 -1.994 -9.391 1.00 94.69 95 ARG A N 1
ATOM 747 C CA . ARG A 1 95 ? 15.005 -0.854 -8.564 1.00 94.69 95 ARG A CA 1
ATOM 748 C C . ARG A 1 95 ? 15.810 0.432 -8.761 1.00 94.69 95 ARG A C 1
ATOM 750 O O . ARG A 1 95 ? 15.256 1.503 -8.556 1.00 94.69 95 ARG A O 1
ATOM 757 N N . HIS A 1 96 ? 17.079 0.311 -9.137 1.00 95.62 96 HIS A N 1
ATOM 758 C CA . HIS A 1 96 ? 18.029 1.420 -9.263 1.00 95.62 96 HIS A CA 1
ATOM 759 C C . HIS A 1 96 ? 18.515 1.613 -10.707 1.00 95.62 96 HIS A C 1
ATOM 761 O O . HIS A 1 96 ? 19.669 1.964 -10.933 1.0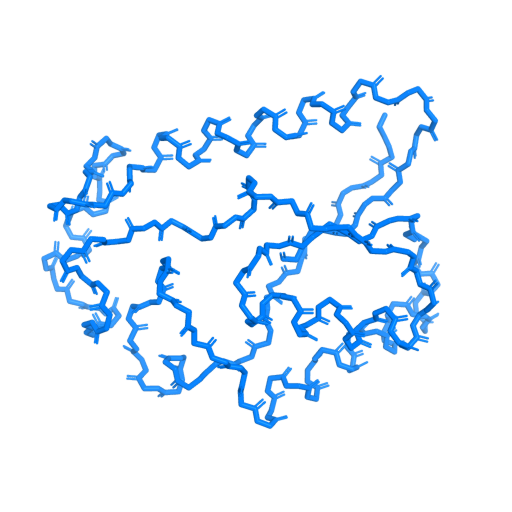0 95.62 96 HIS A O 1
ATOM 767 N N . GLY A 1 97 ? 17.664 1.322 -11.696 1.00 96.38 97 GLY A N 1
ATOM 768 C CA . GLY A 1 97 ? 17.977 1.606 -13.096 1.00 96.38 97 GLY A CA 1
ATOM 769 C C . GLY A 1 97 ? 18.072 3.113 -13.356 1.00 96.38 97 GLY A C 1
ATOM 770 O O . GLY A 1 97 ? 17.166 3.858 -12.989 1.00 96.38 97 GLY A O 1
ATOM 771 N N . GLU A 1 98 ? 19.142 3.555 -14.022 1.00 97.56 98 GLU A N 1
ATOM 772 C CA . GLU A 1 98 ? 19.414 4.979 -14.286 1.00 97.56 98 GLU A CA 1
ATOM 773 C C . GLU A 1 98 ? 18.256 5.679 -15.012 1.00 97.56 98 GLU A C 1
ATOM 775 O O . GLU A 1 98 ? 17.861 6.779 -14.630 1.00 97.56 98 GLU A O 1
ATOM 780 N N . GLU A 1 99 ? 17.655 5.018 -16.008 1.00 96.69 99 GLU A N 1
ATOM 781 C CA . GLU A 1 99 ? 16.511 5.568 -16.742 1.00 96.69 99 GLU A CA 1
ATOM 782 C C . GLU A 1 99 ? 15.296 5.821 -15.843 1.00 96.69 99 GLU A C 1
ATOM 784 O O . GLU A 1 99 ? 14.595 6.817 -16.016 1.00 96.69 99 GLU A O 1
ATOM 789 N N . PHE A 1 100 ? 15.032 4.923 -14.889 1.00 96.81 100 PHE A N 1
ATOM 790 C CA . PHE A 1 100 ? 13.900 5.066 -13.980 1.00 96.81 100 PHE A CA 1
ATOM 791 C C . PHE A 1 100 ? 14.133 6.202 -12.985 1.00 96.81 100 PHE A C 1
ATOM 793 O O . PHE A 1 100 ? 13.242 7.021 -12.764 1.00 96.81 100 PHE A O 1
ATOM 800 N N . GLU A 1 101 ? 15.338 6.280 -12.416 1.00 96.81 101 GLU A N 1
ATOM 801 C CA . GLU A 1 101 ? 15.722 7.356 -11.499 1.00 96.81 101 GLU A CA 1
ATOM 802 C C . GLU A 1 101 ? 15.669 8.728 -12.186 1.00 96.81 101 GLU A C 1
ATOM 804 O O . GLU A 1 101 ? 15.195 9.696 -11.592 1.00 96.81 101 GLU A O 1
ATOM 809 N N . GLU A 1 102 ? 16.076 8.819 -13.457 1.00 97.69 102 GLU A N 1
ATOM 810 C CA . GLU A 1 102 ? 15.922 10.045 -14.243 1.00 97.69 102 GLU A CA 1
ATOM 811 C C . GLU A 1 102 ? 14.445 10.363 -14.512 1.00 97.69 102 GLU A C 1
ATOM 813 O O . GLU A 1 102 ? 13.995 11.480 -14.250 1.00 97.69 102 GLU A O 1
ATOM 818 N N . ALA A 1 103 ? 13.654 9.380 -14.959 1.00 96.31 103 ALA A N 1
ATOM 819 C CA . ALA A 1 103 ? 12.229 9.565 -15.231 1.00 96.31 103 ALA A CA 1
ATOM 820 C C . ALA A 1 103 ? 11.460 10.071 -13.998 1.00 96.31 103 ALA A C 1
ATOM 822 O O . ALA A 1 103 ? 10.614 10.962 -14.121 1.00 96.31 103 ALA A O 1
ATOM 823 N N . LYS A 1 104 ? 11.798 9.562 -12.804 1.00 95.06 104 LYS A N 1
ATOM 824 C CA . LYS A 1 104 ? 11.188 9.946 -11.522 1.00 95.06 104 LYS A CA 1
ATOM 825 C C . LYS A 1 104 ? 11.434 11.392 -11.099 1.00 95.06 104 LYS A C 1
ATOM 827 O O . LYS A 1 104 ? 10.701 11.888 -10.244 1.00 95.06 104 LYS A O 1
ATOM 832 N N . LYS A 1 105 ? 12.423 12.086 -11.670 1.00 96.81 105 LYS A N 1
ATOM 833 C CA . LYS A 1 105 ? 12.649 13.515 -11.386 1.00 96.81 105 LYS A CA 1
ATOM 834 C C . LYS A 1 105 ? 11.520 14.395 -11.921 1.00 96.81 105 LYS A C 1
ATOM 836 O O . LYS A 1 105 ? 11.327 15.506 -11.432 1.00 96.81 105 LYS A O 1
ATOM 841 N N . SER A 1 106 ? 10.763 13.909 -12.905 1.00 97.25 106 SER A N 1
ATOM 842 C CA . SER A 1 106 ? 9.617 14.619 -13.466 1.00 97.25 106 SER A CA 1
ATOM 843 C C . SER A 1 106 ? 8.311 14.156 -12.822 1.00 97.25 106 SER A C 1
ATOM 845 O O . SER A 1 106 ? 7.866 13.024 -13.000 1.00 97.25 106 SER A O 1
ATOM 847 N N . PHE A 1 107 ? 7.656 15.074 -12.110 1.00 96.31 107 PHE A N 1
ATOM 848 C CA . PHE A 1 107 ? 6.413 14.811 -11.375 1.00 96.31 107 PHE A CA 1
ATOM 849 C C . PHE A 1 107 ? 5.218 14.454 -12.281 1.00 96.31 107 PHE A C 1
ATOM 851 O O . PHE A 1 107 ? 4.255 13.840 -11.827 1.00 96.31 107 PHE A O 1
ATOM 858 N N . ILE A 1 108 ? 5.293 14.823 -13.564 1.00 97.75 108 ILE A N 1
ATOM 859 C CA . ILE A 1 108 ? 4.249 14.618 -14.583 1.00 97.75 108 ILE A CA 1
ATOM 860 C C . ILE A 1 108 ? 4.598 13.503 -15.585 1.00 97.75 108 ILE A C 1
ATOM 862 O O . ILE A 1 108 ? 3.904 13.323 -16.584 1.00 97.75 108 ILE A O 1
ATOM 866 N N . ASN A 1 109 ? 5.699 12.776 -15.375 1.00 97.81 109 ASN A N 1
ATOM 867 C CA . ASN A 1 109 ? 6.080 11.667 -16.246 1.00 97.81 109 ASN A CA 1
ATOM 868 C C . ASN A 1 109 ? 5.154 10.468 -16.010 1.00 97.81 109 ASN A C 1
ATOM 870 O O . ASN A 1 109 ? 4.939 10.084 -14.868 1.00 97.81 109 ASN A O 1
ATOM 874 N N . HIS A 1 110 ? 4.639 9.876 -17.085 1.00 97.75 110 HIS A N 1
ATOM 875 C CA . HIS A 1 110 ? 3.739 8.722 -17.032 1.00 97.75 110 HIS A CA 1
ATOM 876 C C . HIS A 1 110 ? 4.469 7.397 -17.287 1.00 97.75 110 HIS A C 1
ATOM 878 O O . HIS A 1 110 ? 3.826 6.398 -17.551 1.00 97.75 110 HIS A O 1
ATOM 884 N N . PHE A 1 111 ? 5.802 7.357 -17.275 1.00 97.19 111 PHE A N 1
ATOM 885 C CA . PHE A 1 111 ? 6.598 6.127 -17.381 1.00 97.19 111 PHE A CA 1
ATOM 886 C C . PHE A 1 111 ? 6.267 5.237 -18.592 1.00 97.19 111 PHE A C 1
ATOM 888 O O . PHE A 1 111 ? 6.371 4.014 -18.513 1.00 97.19 111 PHE A O 1
ATOM 895 N N . ASP A 1 112 ? 5.879 5.860 -19.709 1.00 94.62 112 ASP A N 1
ATOM 896 C CA . ASP A 1 112 ? 5.500 5.172 -20.949 1.00 94.62 112 ASP A CA 1
ATOM 897 C C . ASP A 1 112 ? 4.347 4.163 -20.741 1.00 94.62 112 ASP A C 1
ATOM 899 O O . ASP A 1 112 ? 4.514 2.949 -20.852 1.00 94.62 112 ASP A O 1
ATOM 903 N N . GLY A 1 113 ? 3.168 4.681 -20.364 1.00 94.38 113 GLY A N 1
ATOM 904 C CA . GLY A 1 113 ? 1.935 3.897 -20.161 1.00 94.38 113 GLY A CA 1
ATOM 905 C C . GLY A 1 113 ? 1.539 3.638 -18.698 1.00 94.38 113 GLY A C 1
ATOM 906 O O . GLY A 1 113 ? 0.615 2.871 -18.432 1.00 94.38 113 GLY A O 1
ATOM 907 N N . GLY A 1 114 ? 2.241 4.256 -17.754 1.00 97.06 114 GLY A N 1
ATOM 908 C CA . GLY A 1 114 ? 1.961 4.273 -16.321 1.00 97.06 114 GLY A CA 1
ATOM 909 C C . GLY A 1 114 ? 1.194 5.511 -15.836 1.00 97.06 114 GLY A C 1
ATOM 910 O O . GLY A 1 114 ? 0.471 6.162 -16.584 1.00 97.06 114 GLY A O 1
ATOM 911 N N . GLU A 1 115 ? 1.351 5.805 -14.547 1.00 97.94 115 GLU A N 1
ATOM 912 C CA . GLU A 1 115 ? 0.708 6.895 -13.806 1.00 97.94 115 GLU A CA 1
ATOM 913 C C . GLU A 1 115 ? 1.773 7.894 -13.345 1.00 97.94 115 GLU A C 1
ATOM 915 O O . GLU A 1 115 ? 2.839 7.505 -12.861 1.00 97.94 115 GLU A O 1
ATOM 920 N N . SER A 1 116 ? 1.489 9.187 -13.455 1.00 98.25 116 SER A N 1
ATOM 921 C CA . SER A 1 116 ? 2.377 10.230 -12.947 1.00 98.25 116 SER A CA 1
ATOM 922 C C . SER A 1 116 ? 2.287 10.401 -11.430 1.00 98.25 116 SER A C 1
ATOM 924 O O . SER A 1 116 ? 1.285 10.078 -10.793 1.00 98.25 116 SER A O 1
ATOM 926 N N . MET A 1 117 ? 3.340 10.957 -10.820 1.00 97.81 117 MET A N 1
ATOM 927 C CA . MET A 1 117 ? 3.308 11.255 -9.383 1.00 97.81 117 MET A CA 1
ATOM 928 C C . MET A 1 117 ? 2.236 12.311 -9.068 1.00 97.81 117 MET A C 1
ATOM 930 O O . MET A 1 117 ? 1.652 12.293 -7.987 1.00 97.81 117 MET A O 1
ATOM 934 N N . PHE A 1 118 ? 1.931 13.196 -10.022 1.00 98.12 118 PHE A N 1
ATOM 935 C CA . PHE A 1 118 ? 0.839 14.159 -9.906 1.00 98.12 118 PHE A CA 1
ATOM 936 C C . PHE A 1 118 ? -0.532 13.491 -9.758 1.00 98.12 118 PHE A C 1
ATOM 938 O O . PHE A 1 118 ? -1.278 13.840 -8.844 1.00 98.12 118 PHE A O 1
ATOM 945 N N . GLU A 1 119 ? -0.849 12.513 -10.605 1.00 98.19 119 GLU A N 1
ATOM 946 C CA . GLU A 1 119 ? -2.117 11.773 -10.540 1.00 98.19 119 GLU A CA 1
ATOM 947 C C . GLU A 1 119 ? -2.219 10.942 -9.258 1.00 98.19 119 GLU A C 1
ATOM 949 O O . GLU A 1 119 ? -3.236 11.010 -8.559 1.00 98.19 119 GLU A O 1
ATOM 954 N N . MET A 1 120 ? -1.138 10.239 -8.891 1.00 98.06 120 MET A N 1
ATOM 955 C CA . MET A 1 120 ? -1.061 9.506 -7.624 1.00 98.06 120 MET A CA 1
ATOM 956 C C . MET A 1 120 ? -1.299 10.444 -6.435 1.00 98.06 120 MET A C 1
ATOM 958 O O . MET A 1 120 ? -2.131 10.159 -5.571 1.00 98.06 120 MET A O 1
ATOM 962 N N . ALA A 1 121 ? -0.595 11.578 -6.386 1.00 98.06 121 ALA A N 1
ATOM 963 C CA . ALA A 1 121 ? -0.762 12.557 -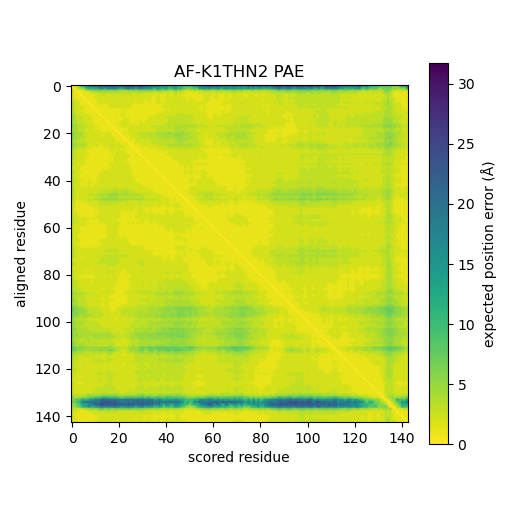5.322 1.00 98.06 121 ALA A CA 1
ATOM 964 C C . ALA A 1 121 ? -2.212 13.048 -5.274 1.00 98.06 121 ALA A C 1
ATOM 966 O O . ALA A 1 121 ? -2.827 13.008 -4.211 1.00 98.06 121 ALA A O 1
ATOM 967 N N . GLN A 1 122 ? -2.793 13.431 -6.414 1.00 98.12 122 GLN A N 1
ATOM 968 C CA . GLN A 1 122 ? -4.170 13.914 -6.486 1.00 98.12 122 GLN A CA 1
ATOM 969 C C . GLN A 1 122 ? -5.163 12.925 -5.860 1.00 98.12 122 GLN A C 1
ATOM 971 O O . GLN A 1 122 ? -5.973 13.324 -5.022 1.00 98.12 122 GLN A O 1
ATOM 976 N N . ARG A 1 123 ? -5.104 11.632 -6.209 1.00 97.88 123 ARG A N 1
ATOM 977 C CA . ARG A 1 123 ? -6.042 10.646 -5.642 1.00 97.88 123 ARG A CA 1
ATOM 978 C C . ARG A 1 123 ? -5.826 10.392 -4.149 1.00 97.88 123 ARG A C 1
ATOM 980 O O . ARG A 1 123 ? -6.809 10.165 -3.442 1.00 97.88 123 ARG A O 1
ATOM 987 N N . ILE A 1 124 ? -4.588 10.477 -3.660 1.00 97.81 124 ILE A N 1
ATOM 988 C CA . ILE A 1 124 ? -4.282 10.363 -2.227 1.00 97.81 124 ILE A CA 1
ATOM 989 C C . ILE A 1 124 ? -4.792 11.590 -1.464 1.00 97.81 124 ILE A C 1
ATOM 991 O O . ILE A 1 124 ? -5.453 11.431 -0.441 1.00 97.81 124 ILE A O 1
ATOM 995 N N . TYR A 1 125 ? -4.569 12.805 -1.970 1.00 96.88 125 TYR A N 1
ATOM 996 C CA . TYR A 1 125 ? -5.100 14.026 -1.354 1.00 96.88 125 TYR A CA 1
ATOM 997 C C . TYR A 1 125 ? -6.631 14.026 -1.326 1.00 96.88 125 TYR A C 1
ATOM 999 O O . TYR A 1 125 ? -7.209 14.317 -0.283 1.00 96.88 125 TYR A O 1
ATOM 1007 N N . ASN A 1 126 ? -7.287 13.594 -2.407 1.00 97.25 126 ASN A N 1
ATOM 1008 C CA . ASN A 1 126 ? -8.744 13.443 -2.431 1.00 97.25 126 ASN A CA 1
ATOM 1009 C C . ASN A 1 126 ? -9.242 12.474 -1.345 1.00 97.25 126 ASN A C 1
ATOM 1011 O O . ASN A 1 126 ? -10.241 12.752 -0.685 1.00 97.25 126 ASN A O 1
ATOM 1015 N N . LEU A 1 127 ? -8.548 11.347 -1.135 1.00 96.25 127 LEU A N 1
ATOM 1016 C CA . LEU A 1 127 ? -8.861 10.427 -0.040 1.00 96.25 127 LEU A CA 1
ATOM 1017 C C . LEU A 1 127 ? -8.710 11.115 1.321 1.00 96.25 127 LEU A C 1
ATOM 1019 O O . LEU A 1 127 ? -9.635 11.071 2.125 1.00 96.25 127 LEU A O 1
ATOM 1023 N N . LEU A 1 128 ? -7.575 11.765 1.580 1.00 94.75 128 LEU A N 1
ATOM 1024 C CA . LEU A 1 128 ? -7.317 12.426 2.862 1.00 94.75 128 LEU A CA 1
ATOM 1025 C C . LEU A 1 128 ? -8.330 13.543 3.155 1.00 94.75 128 LEU A C 1
ATOM 1027 O O . LEU A 1 128 ? -8.796 13.661 4.289 1.00 94.75 128 LEU A O 1
ATOM 1031 N N . ASP A 1 129 ? -8.727 14.315 2.144 1.00 94.19 129 ASP A N 1
ATOM 1032 C CA . ASP A 1 129 ? -9.767 15.338 2.271 1.00 94.19 129 ASP A CA 1
ATOM 1033 C C . ASP A 1 129 ? -11.133 14.731 2.608 1.00 94.19 129 ASP A C 1
ATOM 1035 O O . ASP A 1 129 ? -11.867 15.278 3.435 1.00 94.19 129 ASP A O 1
ATOM 1039 N N . ASP A 1 130 ? -11.480 13.584 2.023 1.00 93.06 130 ASP A N 1
ATOM 1040 C CA . ASP A 1 130 ? -12.719 12.876 2.352 1.00 93.06 130 ASP A CA 1
ATOM 1041 C C . ASP A 1 130 ? -12.693 12.297 3.770 1.00 93.06 130 ASP A C 1
ATOM 1043 O O . ASP A 1 130 ? -13.664 12.453 4.515 1.00 93.06 130 ASP A O 1
ATOM 1047 N N . LEU A 1 131 ? -11.570 11.705 4.193 1.00 92.25 131 LEU A N 1
ATOM 1048 C CA . LEU A 1 131 ? -11.398 11.234 5.571 1.00 92.25 131 LEU A CA 1
ATOM 1049 C C . LEU A 1 131 ? -11.482 12.390 6.575 1.00 92.25 131 LEU A C 1
ATOM 1051 O O . LEU A 1 131 ? -11.995 12.212 7.682 1.00 92.25 131 LEU A O 1
ATOM 1055 N N . LYS A 1 132 ? -11.045 13.592 6.180 1.00 89.56 132 LYS A N 1
ATOM 1056 C CA . LYS A 1 132 ? -11.105 14.789 7.021 1.00 89.56 132 LYS A CA 1
ATOM 1057 C C . LYS A 1 132 ? -12.521 15.317 7.237 1.00 89.56 132 LYS A C 1
ATOM 1059 O O . LYS A 1 132 ? -12.788 15.853 8.313 1.00 89.56 132 LYS A O 1
ATOM 1064 N N . LYS A 1 133 ? -13.413 15.162 6.252 1.00 85.75 133 LYS A N 1
ATOM 1065 C CA . LYS A 1 133 ? -14.819 15.608 6.321 1.00 85.75 133 LYS A CA 1
ATOM 1066 C C . LYS A 1 133 ? -15.669 14.790 7.297 1.00 85.75 133 LYS A C 1
ATOM 1068 O O . LYS A 1 133 ? -16.736 15.260 7.688 1.00 85.75 133 LYS A O 1
ATOM 1073 N N . ASN A 1 134 ? -15.227 13.594 7.692 1.00 73.94 134 ASN A N 1
ATOM 1074 C CA . ASN A 1 134 ? -15.956 12.776 8.660 1.00 73.94 134 ASN A CA 1
ATOM 1075 C C . ASN A 1 134 ? -16.008 13.462 10.035 1.00 73.94 134 ASN A C 1
ATOM 1077 O O . ASN A 1 134 ? -14.973 13.755 10.640 1.00 73.94 134 ASN A O 1
ATOM 1081 N N . GLN A 1 135 ? -17.232 13.700 10.516 1.00 63.31 135 GLN A N 1
ATOM 1082 C CA . GLN A 1 135 ? -17.513 14.410 11.770 1.00 63.31 135 GLN A CA 1
ATOM 1083 C C . GLN A 1 135 ? -17.182 13.571 13.017 1.00 63.31 135 GLN A C 1
ATOM 1085 O O . GLN A 1 135 ? -16.958 14.137 14.079 1.00 63.31 135 GLN A O 1
ATOM 1090 N N . ASP A 1 136 ? -17.056 12.248 12.868 1.00 73.06 136 ASP A N 1
ATOM 1091 C CA . ASP A 1 136 ? -16.873 11.297 13.975 1.00 73.06 136 ASP A CA 1
ATOM 1092 C C . ASP A 1 136 ? -15.421 11.164 14.483 1.00 73.06 136 ASP A C 1
ATOM 1094 O O . ASP A 1 136 ? -15.122 10.241 15.230 1.00 73.06 136 ASP A O 1
ATOM 1098 N N . GLU A 1 137 ? -14.487 12.021 14.046 1.00 83.31 137 GLU A N 1
ATOM 1099 C CA . GLU A 1 137 ? -13.061 11.976 14.443 1.00 83.31 137 GLU A CA 1
ATOM 1100 C C . GLU A 1 137 ? -12.395 10.582 14.385 1.00 83.31 137 GLU A C 1
ATOM 1102 O O . GLU A 1 137 ? -11.460 10.296 15.130 1.00 83.31 137 GLU A O 1
ATOM 1107 N N . LYS A 1 138 ? -12.818 9.726 13.447 1.00 91.75 138 LYS A N 1
ATOM 1108 C CA . LYS A 1 138 ? -12.237 8.388 13.261 1.00 91.75 138 LYS A CA 1
ATOM 1109 C C . LYS A 1 138 ? -10.722 8.428 13.045 1.00 91.75 138 LYS A C 1
ATOM 1111 O O . LYS A 1 138 ? -10.210 9.295 12.326 1.00 91.75 138 LYS A O 1
ATOM 1116 N N . THR A 1 139 ? -10.039 7.446 13.625 1.00 95.38 139 THR A N 1
ATOM 1117 C CA . THR A 1 139 ? -8.622 7.144 13.432 1.00 95.38 139 THR A CA 1
ATOM 1118 C C . THR A 1 139 ? -8.453 5.995 12.443 1.00 95.38 139 THR A C 1
ATOM 1120 O O . THR A 1 139 ? -9.013 4.915 12.628 1.00 95.38 139 THR A O 1
ATOM 1123 N N . TYR A 1 140 ? -7.657 6.213 11.398 1.00 96.94 140 TYR A N 1
ATOM 1124 C CA . TYR A 1 140 ? -7.481 5.261 10.298 1.00 96.94 140 TYR A CA 1
ATOM 1125 C C . TYR A 1 140 ? -6.068 4.680 10.271 1.00 96.94 140 TYR A C 1
ATOM 1127 O O . TYR A 1 140 ? -5.101 5.377 10.582 1.00 96.94 140 TYR A O 1
ATOM 1135 N N . LEU A 1 141 ? -5.942 3.430 9.823 1.00 98.38 141 LEU A N 1
ATOM 1136 C CA . LEU A 1 141 ? -4.681 2.858 9.346 1.00 98.38 141 LEU A CA 1
ATOM 1137 C C . LEU A 1 141 ? -4.768 2.649 7.833 1.00 98.38 141 LEU A C 1
ATOM 1139 O O . LEU A 1 141 ? -5.627 1.906 7.368 1.00 98.38 141 LEU A O 1
ATOM 1143 N N . LEU A 1 142 ? -3.874 3.288 7.082 1.00 98.44 142 LEU A N 1
ATOM 1144 C CA . LEU A 1 142 ? -3.739 3.137 5.633 1.00 98.44 142 LEU A CA 1
ATOM 1145 C C . LEU A 1 142 ? -2.646 2.100 5.329 1.00 98.44 142 LEU A C 1
ATOM 1147 O O . LEU A 1 142 ? -1.524 2.241 5.828 1.00 98.44 142 LEU A O 1
ATOM 1151 N N . VAL A 1 143 ? -2.990 1.076 4.537 1.00 98.38 143 VAL A N 1
ATOM 1152 C CA . VAL A 1 143 ? -2.139 -0.077 4.167 1.00 98.38 143 VAL A CA 1
ATOM 1153 C C . VAL A 1 143 ? -1.910 -0.158 2.660 1.00 98.38 143 VAL A C 1
ATOM 1155 O O . VAL A 1 143 ? -2.909 -0.144 1.900 1.00 98.38 143 VAL A O 1
#

Foldseek 3Di:
DAAEAEDDFFAFPCNVVQADAFLDATAHDPRRLVVLLVVLVVCVVVVPDAQEEEFAPRNRGVSSVVNSCVSNVHHYDYDNLLGGWFLAPRGGPHNPDPVSVVQLVDQCRQNNPTGGVVRSVVSVVVVVVVVVPDPPNGYYYYD

Radius of gyration: 16.12 Å; Cα contacts (8 Å, |Δi|>4): 269; chains: 1; bounding box: 37×31×44 Å

pLDDT: mean 96.41, std 5.38, range [63.31, 98.88]

InterPro domains:
  IPR013078 Histidine phosphatase superfamily, clade-1 [PF00300] (4-143)
  IPR013078 Histidine phosphatase superfamily, clade-1 [SM00855] (3-117)
  IPR013078 Histidine phosphatase superfamily, clade-1 [cd07067] (3-85)
  IPR029033 Histidine phosphatase superfamily [G3DSA:3.40.50.1240] (1-143)
  IPR029033 Histidine phosphatase superfamily [SSF53254] (1-143)
  IPR050275 Phosphoglycerate Mutase/Phosphatase [PTHR48100] (3-141)

Mean predicted aligned error: 2.91 Å

Organism: NCBI:txid408170

Secondary structure (DSSP, 8-state):
---EEE-PPPPBHHHHTTB--SSS--PBPHHHHHHHHHHHHHHHHTT---SEEEE-SSHHHHHHHHHHHHHH---EEE-GGGPPP--GGGTTSBTT-HHHHHHTT-TT--TTTS--HHHHHHHHHHHHHHHHH-TT---EEE-

Nearest PDB structures (foldseek):
  5um0-assembly1_D  TM=8.403E-01  e=1.360E-10  Neisseria gonorrhoeae NCCP11945
  4odi-assembly1_C  TM=8.351E-01  e=1.552E-10  Toxoplasma gondii ME49
  4emb-assembly1_A  TM=8.537E-01  e=2.020E-10  Borreliella burgdorferi
  7thi-assembly1_A  TM=8.111E-01  e=2.810E-10  Homo sapiens
  3kkk-assembly1_A  TM=8.072E-01  e=3.908E-10  Plasmodium falciparum 3D7

Sequence (143 aa):
MGQVYFTRHGQTFWNVENKICGATDIGLTELGHKQAEELGQKILKEGIKIDEILYSPLSRAADTAKHIGKVTGIPMREEIRLKEQNFGKYESTPRHGEEFEEAKKSFINHFDGGESMFEMAQRIYNLLDDLKKNQDEKTYLLV

Solvent-accessible surface area (backbone atoms only — not comparable to full-atom values): 7358 Å² total; per-residue (Å²): 78,41,56,77,46,79,51,77,49,34,50,28,58,48,60,76,69,45,26,32,76,31,60,66,75,55,52,52,35,76,65,8,52,51,52,17,38,51,48,18,51,46,39,61,75,71,63,62,79,57,64,37,36,36,19,8,76,42,53,25,18,40,53,22,46,49,36,20,28,70,66,62,67,43,52,72,47,82,32,73,61,53,48,55,57,29,42,33,73,48,48,71,35,61,62,81,38,66,69,57,62,57,48,66,73,42,52,77,40,31,48,78,84,32,46,20,57,51,60,51,48,51,42,41,51,55,48,54,54,54,58,45,68,42,85,80,40,60,20,37,36,41,46